Protein AF-A0A2G4SJ83-F1 (afdb_monomer)

Sequence (171 aa):
MHLVEKIIRERIQESIYWKEKCYGLTAATLMERAVEIEYIGGTFGNLQPTEFLCLLLKLLQLLPEREIIIEYIMQDDFKYLRALGAFYLRLTGKSVEIYKYLEPLLLDYRKLRVRGKDGYSITYMDVFIDDLLTKDRVCDIILPRIMARHILEQNDELEPRSSPLEEDLDD

Structure (mmCIF, N/CA/C/O backbone):
data_AF-A0A2G4SJ83-F1
#
_entry.id   AF-A0A2G4SJ83-F1
#
loop_
_atom_site.group_PDB
_atom_site.id
_atom_site.type_symbol
_atom_site.label_atom_id
_atom_site.label_alt_id
_atom_site.label_comp_id
_atom_site.label_asym_id
_atom_site.label_entity_id
_atom_site.label_seq_id
_atom_site.pdbx_PDB_ins_code
_atom_site.Cartn_x
_atom_site.Cartn_y
_atom_site.Cartn_z
_atom_site.occupancy
_atom_site.B_iso_or_equiv
_atom_site.auth_seq_id
_atom_site.auth_comp_id
_atom_site.auth_asym_id
_atom_site.auth_atom_id
_atom_site.pdbx_PDB_model_num
ATOM 1 N N . MET A 1 1 ? 12.286 9.423 7.921 1.00 58.81 1 MET A N 1
ATOM 2 C CA . MET A 1 1 ? 12.346 8.535 6.735 1.00 58.81 1 MET A CA 1
ATOM 3 C C . MET A 1 1 ? 12.902 7.145 7.105 1.00 58.81 1 MET A C 1
ATOM 5 O O . MET A 1 1 ? 13.808 6.638 6.455 1.00 58.81 1 MET A O 1
ATOM 9 N N . HIS A 1 2 ? 12.378 6.529 8.175 1.00 77.88 2 HIS A N 1
ATOM 10 C CA . HIS A 1 2 ? 12.882 5.256 8.730 1.00 77.88 2 HIS A CA 1
ATOM 11 C C . HIS A 1 2 ? 11.882 4.098 8.606 1.00 77.88 2 HIS A C 1
ATOM 13 O O . HIS A 1 2 ? 12.155 3.020 9.111 1.00 77.88 2 HIS A O 1
ATOM 19 N N . LEU A 1 3 ? 10.752 4.327 7.929 1.00 88.94 3 LEU A N 1
ATOM 20 C CA . LEU A 1 3 ? 9.675 3.344 7.771 1.00 88.94 3 LEU A CA 1
ATOM 21 C C . LEU A 1 3 ? 10.077 2.160 6.884 1.00 88.94 3 LEU A C 1
ATOM 23 O O . LEU A 1 3 ? 9.601 1.059 7.090 1.00 88.94 3 LEU A O 1
ATOM 27 N N . VAL A 1 4 ? 10.978 2.387 5.927 1.00 92.50 4 VAL A N 1
ATOM 28 C CA . VAL A 1 4 ? 11.555 1.339 5.074 1.00 92.50 4 VAL A CA 1
ATOM 29 C C . VAL A 1 4 ? 12.972 1.067 5.553 1.00 92.50 4 VAL A C 1
ATOM 31 O O . VAL A 1 4 ? 13.744 2.019 5.670 1.00 92.50 4 VAL A O 1
ATOM 34 N N . GLU A 1 5 ? 13.348 -0.181 5.814 1.00 93.44 5 GLU A N 1
ATOM 35 C CA . GLU A 1 5 ? 14.686 -0.553 6.281 1.00 93.44 5 GLU A CA 1
ATOM 36 C C . GLU A 1 5 ? 15.793 -0.073 5.326 1.00 93.44 5 GLU A C 1
ATOM 38 O O . GLU A 1 5 ? 15.627 -0.044 4.106 1.00 93.44 5 GLU A O 1
ATOM 43 N N . LYS A 1 6 ? 16.963 0.293 5.874 1.00 94.12 6 LYS A N 1
ATOM 44 C CA . LYS A 1 6 ? 18.070 0.894 5.103 1.00 94.12 6 LYS A CA 1
ATOM 45 C C . LYS A 1 6 ? 18.463 0.059 3.877 1.00 94.12 6 LYS A C 1
ATOM 47 O O . LYS A 1 6 ? 18.530 0.613 2.786 1.00 94.12 6 LYS A O 1
ATOM 52 N N . ILE A 1 7 ? 18.646 -1.249 4.059 1.00 94.31 7 ILE A N 1
ATOM 53 C CA . ILE A 1 7 ? 19.037 -2.179 2.988 1.00 94.31 7 ILE A CA 1
ATOM 54 C C . ILE A 1 7 ? 17.997 -2.178 1.860 1.00 94.31 7 ILE A C 1
ATOM 56 O O . ILE A 1 7 ? 18.352 -2.136 0.686 1.00 94.31 7 ILE A O 1
ATOM 60 N N . ILE A 1 8 ? 16.707 -2.175 2.205 1.00 94.88 8 ILE A N 1
ATOM 61 C CA . ILE A 1 8 ? 15.621 -2.150 1.222 1.00 94.88 8 ILE A CA 1
ATOM 62 C C . ILE A 1 8 ? 15.627 -0.820 0.459 1.00 94.88 8 ILE A C 1
ATOM 64 O O . ILE A 1 8 ? 15.526 -0.821 -0.765 1.00 94.88 8 ILE A O 1
ATOM 68 N N . ARG A 1 9 ? 15.810 0.316 1.147 1.00 95.44 9 ARG A N 1
ATOM 69 C CA . ARG A 1 9 ? 15.900 1.632 0.485 1.00 95.44 9 ARG A CA 1
ATOM 70 C C . ARG A 1 9 ? 17.056 1.705 -0.507 1.00 95.44 9 ARG A C 1
ATOM 72 O O . ARG A 1 9 ? 16.861 2.219 -1.603 1.00 95.44 9 ARG A O 1
ATOM 79 N N . GLU A 1 10 ? 18.225 1.191 -0.136 1.00 95.38 10 GLU A N 1
ATOM 80 C CA . GLU A 1 10 ? 19.400 1.147 -1.015 1.00 95.38 10 GLU A CA 1
ATOM 81 C C . GLU A 1 10 ? 19.108 0.300 -2.261 1.00 95.38 10 GLU A C 1
ATOM 83 O O . GLU A 1 10 ? 19.285 0.777 -3.380 1.00 95.38 10 GLU A O 1
ATOM 88 N N . ARG A 1 11 ? 18.523 -0.895 -2.091 1.00 96.44 11 ARG A N 1
ATOM 89 C CA . ARG A 1 11 ? 18.100 -1.746 -3.218 1.00 96.44 11 ARG A CA 1
ATOM 90 C C . ARG A 1 11 ? 17.070 -1.079 -4.127 1.00 96.44 11 ARG A C 1
ATOM 92 O O . ARG A 1 11 ? 17.176 -1.199 -5.346 1.00 96.44 11 ARG A O 1
ATOM 99 N N . ILE A 1 12 ? 16.101 -0.360 -3.558 1.00 96.50 12 ILE A N 1
ATOM 100 C CA . ILE A 1 12 ? 15.133 0.439 -4.323 1.00 96.50 12 ILE A CA 1
ATOM 101 C C . ILE A 1 12 ? 15.856 1.493 -5.151 1.00 96.50 12 ILE A C 1
ATOM 103 O O . ILE A 1 12 ? 15.689 1.513 -6.366 1.00 96.50 12 ILE A O 1
ATOM 107 N N . GLN A 1 13 ? 16.696 2.318 -4.531 1.00 94.62 13 GLN A N 1
ATOM 108 C CA . GLN A 1 13 ? 17.390 3.419 -5.204 1.00 94.62 13 GLN A CA 1
ATOM 109 C C . GLN A 1 13 ? 18.379 2.945 -6.283 1.00 94.62 13 GLN A C 1
ATOM 111 O O . GLN A 1 13 ? 18.608 3.641 -7.274 1.00 94.62 13 GLN A O 1
ATOM 116 N N . GLU A 1 14 ? 18.948 1.750 -6.121 1.00 95.44 14 GLU A N 1
ATOM 117 C CA . GLU A 1 14 ? 19.833 1.125 -7.104 1.00 95.44 14 GLU A CA 1
ATOM 118 C C . GLU A 1 14 ? 19.090 0.472 -8.277 1.00 95.44 14 GLU A C 1
ATOM 120 O O . GLU A 1 14 ? 19.700 0.282 -9.337 1.00 95.44 14 GLU A O 1
ATOM 125 N N . SER A 1 15 ? 17.803 0.148 -8.110 1.00 96.25 15 SER A N 1
ATOM 126 C CA . SER A 1 15 ? 17.007 -0.565 -9.111 1.00 96.25 15 SER A CA 1
ATOM 127 C C . SER A 1 15 ? 16.829 0.227 -10.411 1.00 96.25 15 SER A C 1
ATOM 129 O O . SER A 1 15 ? 16.793 1.460 -10.425 1.00 96.25 15 SER A O 1
ATOM 131 N N . 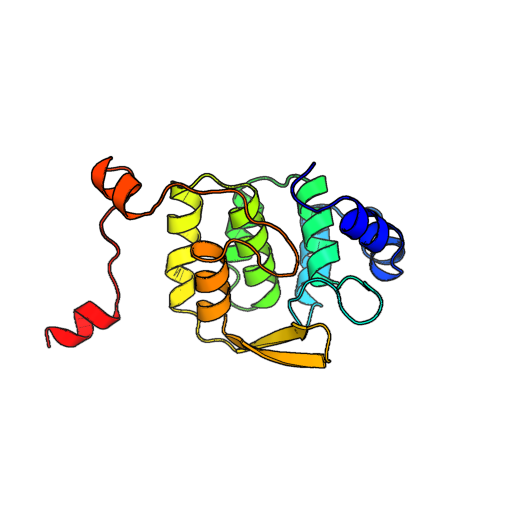ILE A 1 16 ? 16.685 -0.505 -11.520 1.00 95.25 16 ILE A N 1
ATOM 132 C CA . ILE A 1 16 ? 16.435 0.072 -12.849 1.00 95.25 16 ILE A CA 1
ATOM 133 C C . ILE A 1 16 ? 15.121 0.857 -12.839 1.00 95.25 16 ILE A C 1
ATOM 135 O O . ILE A 1 16 ? 15.101 2.020 -13.234 1.00 95.25 16 ILE A O 1
ATOM 139 N N . TYR A 1 17 ? 14.055 0.261 -12.292 1.00 95.62 17 TYR A N 1
ATOM 140 C CA . TYR A 1 17 ? 12.747 0.909 -12.204 1.00 95.62 17 TYR A CA 1
ATOM 141 C C . TYR A 1 17 ? 12.830 2.254 -11.475 1.00 95.62 17 TYR A C 1
ATOM 143 O O . TYR A 1 17 ? 12.307 3.252 -11.959 1.00 95.62 17 TYR A O 1
ATOM 151 N N . TRP A 1 18 ? 13.550 2.334 -10.352 1.00 95.81 18 TRP A N 1
ATOM 152 C CA . TRP A 1 18 ? 13.705 3.603 -9.644 1.00 95.81 18 TRP A CA 1
ATOM 153 C C . TRP A 1 18 ? 14.408 4.671 -10.487 1.00 95.81 18 TRP A C 1
ATOM 155 O O . TRP A 1 18 ? 13.949 5.812 -10.556 1.00 95.81 18 TRP A O 1
ATOM 165 N N . LYS A 1 19 ? 15.515 4.302 -11.134 1.00 94.38 19 LYS A N 1
ATOM 166 C CA . LYS A 1 19 ? 16.328 5.230 -11.930 1.00 94.38 19 LYS A CA 1
ATOM 167 C C . LYS A 1 19 ? 15.596 5.725 -13.176 1.00 94.38 19 LYS A C 1
ATOM 169 O O . LYS A 1 19 ? 15.744 6.890 -13.525 1.00 94.38 19 LYS A O 1
ATOM 174 N N . GLU A 1 20 ? 14.803 4.871 -13.815 1.00 93.81 20 GLU A N 1
ATOM 175 C CA . GLU A 1 20 ? 14.117 5.200 -15.068 1.00 93.81 20 GLU A CA 1
ATOM 176 C C . GLU A 1 20 ? 12.707 5.762 -14.866 1.00 93.81 20 GLU A C 1
ATOM 178 O O . GLU A 1 20 ? 12.277 6.629 -15.625 1.00 93.81 20 GLU A O 1
ATOM 183 N N . LYS A 1 21 ? 11.970 5.264 -13.867 1.00 93.00 21 LYS A N 1
ATOM 184 C CA . LYS A 1 21 ? 10.536 5.540 -13.691 1.00 93.00 21 LYS A CA 1
ATOM 185 C C . LYS A 1 21 ? 10.216 6.375 -12.457 1.00 93.00 21 LYS A C 1
ATOM 187 O O . LYS A 1 21 ? 9.204 7.063 -12.473 1.00 93.00 2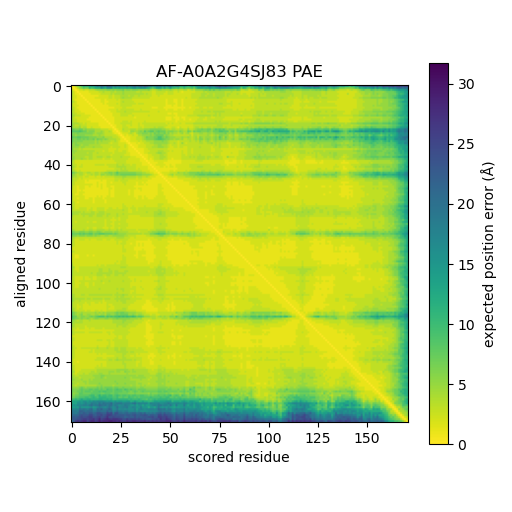1 LYS A O 1
ATOM 192 N N . CYS A 1 22 ? 11.063 6.374 -11.421 1.00 91.19 22 CYS A N 1
ATOM 193 C CA . CYS A 1 22 ? 10.842 7.172 -10.203 1.00 91.19 22 CYS A CA 1
ATOM 194 C C . CYS A 1 22 ? 11.607 8.508 -10.175 1.00 91.19 22 CYS A C 1
ATOM 196 O O . CYS A 1 22 ? 11.466 9.290 -9.221 1.00 91.19 22 CYS A O 1
ATOM 198 N N . TYR A 1 23 ? 12.421 8.790 -11.194 1.00 88.00 23 TYR A N 1
ATOM 199 C CA . TYR A 1 23 ? 13.125 10.062 -11.315 1.00 88.00 23 TYR A CA 1
ATOM 200 C C . TYR A 1 23 ? 12.144 11.194 -11.648 1.00 88.00 23 TYR A C 1
ATOM 202 O O . TYR A 1 23 ? 11.316 11.065 -12.542 1.00 88.00 23 TYR A O 1
ATOM 210 N N . GLY A 1 24 ? 12.206 12.299 -10.900 1.00 85.38 24 GLY A N 1
ATOM 211 C CA . GLY A 1 24 ? 11.371 13.481 -11.152 1.00 85.38 24 GLY A CA 1
ATOM 212 C C . GLY A 1 24 ? 9.856 13.322 -10.934 1.00 85.38 24 GLY A C 1
ATOM 213 O O . GLY A 1 24 ? 9.133 14.275 -11.207 1.00 85.38 24 GLY A O 1
ATOM 214 N N . LEU A 1 25 ? 9.359 12.176 -10.439 1.00 89.50 25 LEU A N 1
ATOM 215 C CA . LEU A 1 25 ? 7.919 12.019 -10.183 1.00 89.50 25 LEU A CA 1
ATOM 216 C C . LEU A 1 25 ? 7.414 13.019 -9.140 1.00 89.50 25 LEU A C 1
ATOM 218 O O . LEU A 1 25 ? 8.065 13.230 -8.113 1.00 89.50 25 LEU A O 1
ATOM 222 N N . THR A 1 26 ? 6.220 13.547 -9.393 1.00 86.38 26 THR A N 1
ATOM 223 C CA . THR A 1 26 ? 5.372 14.271 -8.443 1.00 86.38 26 THR A CA 1
ATOM 224 C C . THR A 1 26 ? 4.253 13.343 -7.971 1.00 86.38 26 THR A C 1
ATOM 226 O O . THR A 1 26 ? 4.138 12.216 -8.451 1.00 86.38 26 THR A O 1
ATOM 229 N N . ALA A 1 27 ? 3.415 13.793 -7.034 1.00 75.69 27 ALA A N 1
ATOM 230 C CA . ALA A 1 27 ? 2.253 13.012 -6.615 1.00 75.69 27 ALA A CA 1
ATOM 231 C C . ALA A 1 27 ? 1.342 12.686 -7.814 1.00 75.69 27 ALA A C 1
ATOM 233 O O . ALA A 1 27 ? 1.073 11.519 -8.066 1.00 75.69 27 ALA A O 1
ATOM 234 N N . ALA A 1 28 ? 0.989 13.690 -8.624 1.00 76.75 28 ALA A N 1
ATOM 235 C CA . ALA A 1 28 ? 0.129 13.515 -9.794 1.00 76.75 28 ALA A CA 1
ATOM 236 C C . ALA A 1 28 ? 0.706 12.529 -10.827 1.00 76.75 28 ALA A C 1
ATOM 238 O O . ALA A 1 28 ? 0.014 11.612 -11.260 1.00 76.75 28 ALA A O 1
ATOM 239 N N . THR A 1 29 ? 1.990 12.654 -11.182 1.00 86.69 29 THR A N 1
ATOM 240 C CA . THR A 1 29 ? 2.604 11.768 -12.191 1.00 86.69 29 THR A CA 1
ATOM 241 C C . THR A 1 29 ? 2.932 10.377 -11.651 1.00 86.69 29 THR A C 1
ATOM 243 O O . THR A 1 29 ? 3.132 9.440 -12.423 1.00 86.69 29 THR A O 1
ATOM 246 N N . LEU A 1 30 ? 2.960 10.198 -10.326 1.00 91.19 30 LEU A N 1
ATOM 247 C CA . LEU A 1 30 ? 3.085 8.876 -9.719 1.00 91.19 30 LEU A CA 1
ATOM 248 C C . LEU A 1 30 ? 1.843 8.022 -9.973 1.00 91.19 30 LEU A C 1
ATOM 250 O O . LEU A 1 30 ? 1.990 6.817 -10.173 1.00 91.19 30 LEU A O 1
ATOM 254 N N . MET A 1 31 ? 0.650 8.625 -10.009 1.00 88.38 31 MET A N 1
ATOM 255 C CA . MET A 1 31 ? -0.591 7.909 -10.321 1.00 88.38 31 MET A CA 1
ATOM 256 C C . MET A 1 31 ? -0.483 7.179 -11.666 1.00 88.38 31 MET A C 1
ATOM 258 O O . MET A 1 31 ? -0.777 5.988 -11.735 1.00 88.38 31 MET A O 1
ATOM 262 N N . GLU A 1 32 ? 0.038 7.850 -12.699 1.00 89.38 32 GLU A N 1
ATOM 263 C CA . GLU A 1 32 ? 0.251 7.270 -14.035 1.00 89.38 32 GLU A CA 1
ATOM 264 C C . GLU A 1 32 ? 1.157 6.031 -14.004 1.00 89.38 32 GLU A C 1
ATOM 266 O O . GLU A 1 32 ? 0.978 5.106 -14.786 1.00 89.38 32 GLU A O 1
ATOM 271 N N . ARG A 1 33 ? 2.121 5.980 -13.078 1.00 92.62 33 ARG A N 1
ATOM 272 C CA . ARG A 1 33 ? 2.989 4.808 -12.890 1.00 92.62 33 ARG A CA 1
ATOM 273 C C . ARG A 1 33 ? 2.321 3.723 -12.062 1.00 92.62 33 ARG A C 1
ATOM 275 O O . ARG A 1 33 ? 2.531 2.543 -12.312 1.00 92.62 33 ARG A O 1
ATOM 282 N N . ALA A 1 34 ? 1.520 4.109 -11.078 1.00 91.44 34 ALA A N 1
ATOM 283 C CA . ALA A 1 34 ? 0.836 3.175 -10.197 1.00 91.44 34 ALA A CA 1
ATOM 284 C C . ALA A 1 34 ? -0.260 2.378 -10.917 1.00 91.44 34 ALA A C 1
ATOM 286 O O . ALA A 1 34 ? -0.479 1.218 -10.573 1.00 91.44 34 ALA A O 1
ATOM 287 N N . VAL A 1 35 ? -0.906 2.956 -11.935 1.00 92.75 35 VAL A N 1
ATOM 288 C CA . VAL A 1 35 ? -1.893 2.235 -12.760 1.00 92.75 35 VAL A CA 1
ATOM 289 C C . VAL A 1 35 ? -1.264 1.188 -13.686 1.00 92.75 35 VAL A C 1
ATOM 291 O O . VAL A 1 35 ? -1.949 0.249 -14.079 1.00 92.75 35 VAL A O 1
ATOM 294 N N . GLU A 1 36 ? 0.031 1.309 -14.002 1.00 93.56 36 GLU A N 1
ATOM 295 C CA . GLU A 1 36 ? 0.779 0.339 -14.822 1.00 93.56 36 GLU A CA 1
ATOM 296 C C . GLU A 1 36 ? 1.194 -0.916 -14.024 1.00 93.56 36 GLU A C 1
ATOM 298 O O . GLU A 1 36 ? 1.592 -1.919 -14.612 1.00 93.56 36 GLU A O 1
ATOM 303 N N . ILE A 1 37 ? 1.110 -0.889 -12.688 1.00 94.81 37 ILE A N 1
ATOM 304 C CA . ILE A 1 37 ? 1.542 -2.004 -11.838 1.00 94.81 37 ILE A CA 1
ATOM 305 C C . ILE A 1 37 ? 0.577 -3.187 -11.954 1.00 94.81 37 ILE A C 1
ATOM 307 O O . ILE A 1 37 ? -0.637 -3.038 -11.853 1.00 94.81 37 ILE A O 1
ATOM 311 N N . GLU A 1 38 ? 1.131 -4.400 -12.039 1.00 95.69 38 GLU A N 1
ATOM 312 C CA . GLU A 1 38 ? 0.348 -5.637 -12.141 1.00 95.69 38 GLU A CA 1
ATOM 313 C C . GLU A 1 38 ? 0.383 -6.536 -10.897 1.00 95.69 38 GLU A C 1
ATOM 315 O O . GLU A 1 38 ? -0.242 -7.604 -10.894 1.00 95.69 38 GLU A O 1
ATOM 320 N N . TYR A 1 39 ? 1.145 -6.172 -9.865 1.00 97.75 39 TYR A N 1
ATOM 321 C CA . TYR A 1 39 ? 1.299 -6.966 -8.646 1.00 97.75 39 TYR A CA 1
ATOM 322 C C . TYR A 1 39 ? 1.733 -6.127 -7.442 1.00 97.75 39 TYR A C 1
ATOM 324 O O . TYR A 1 39 ? 2.463 -5.149 -7.571 1.00 97.75 39 TYR A O 1
ATOM 332 N N . ILE A 1 40 ? 1.349 -6.576 -6.249 1.00 98.44 40 ILE A N 1
ATOM 333 C CA . ILE A 1 40 ? 1.894 -6.092 -4.976 1.00 98.44 40 ILE A CA 1
ATOM 334 C C . ILE A 1 40 ? 3.079 -6.960 -4.540 1.00 98.44 40 ILE A C 1
ATOM 336 O O . ILE A 1 40 ? 3.242 -8.088 -5.008 1.00 98.44 40 ILE A O 1
ATOM 340 N N . GLY A 1 41 ? 3.907 -6.471 -3.623 1.00 97.25 41 GLY A N 1
ATOM 341 C CA . GLY A 1 41 ? 4.965 -7.274 -3.014 1.00 97.25 41 GLY A CA 1
ATOM 342 C C . GLY A 1 41 ? 6.073 -6.434 -2.396 1.00 97.25 41 GLY A C 1
ATOM 343 O O . GLY A 1 41 ? 6.098 -5.213 -2.531 1.00 97.25 41 GLY A O 1
ATOM 344 N N . GLY A 1 42 ? 6.993 -7.106 -1.710 1.00 96.94 42 GLY A N 1
ATOM 345 C CA . GLY A 1 42 ? 8.185 -6.489 -1.139 1.00 96.94 42 GLY A CA 1
ATOM 346 C C . GLY A 1 42 ? 9.373 -6.613 -2.082 1.00 96.94 42 GLY A C 1
ATOM 347 O O . GLY A 1 42 ? 9.454 -5.944 -3.115 1.00 96.94 42 GLY A O 1
ATOM 348 N N . THR A 1 43 ? 10.280 -7.510 -1.722 1.00 96.06 43 THR A N 1
ATOM 349 C CA . THR A 1 43 ? 11.458 -7.905 -2.487 1.00 96.06 43 THR A CA 1
ATOM 350 C C . THR A 1 43 ? 11.350 -9.359 -2.953 1.00 96.06 43 THR A C 1
ATOM 352 O O . THR A 1 43 ? 10.657 -10.180 -2.353 1.00 96.06 43 THR A O 1
ATOM 355 N N . PHE A 1 44 ? 12.041 -9.700 -4.038 1.00 95.31 44 PHE A N 1
ATOM 356 C CA . PHE A 1 44 ? 12.082 -11.056 -4.586 1.00 95.31 44 PHE A CA 1
ATOM 357 C C . PHE A 1 44 ? 13.483 -11.418 -5.090 1.00 95.31 44 PHE A C 1
ATOM 359 O O . PHE A 1 44 ? 14.328 -10.544 -5.298 1.00 95.31 44 PHE A O 1
ATOM 366 N N . GLY A 1 45 ? 13.742 -12.716 -5.286 1.00 91.00 45 GLY A N 1
ATOM 367 C CA . GLY A 1 45 ? 15.056 -13.203 -5.714 1.00 91.00 45 GLY A CA 1
ATOM 368 C C . GLY A 1 45 ? 16.183 -12.690 -4.807 1.00 91.00 45 GLY A C 1
ATOM 369 O O . GLY A 1 45 ? 16.104 -12.788 -3.584 1.00 91.00 45 GLY A O 1
ATOM 370 N N . ASN A 1 46 ? 17.219 -12.091 -5.400 1.00 89.69 46 ASN A N 1
ATOM 371 C CA . ASN A 1 46 ? 18.356 -11.519 -4.672 1.00 89.69 46 ASN A CA 1
ATOM 372 C C . ASN A 1 46 ? 18.072 -10.089 -4.157 1.00 89.69 46 ASN A C 1
ATOM 374 O O . ASN A 1 46 ? 18.766 -9.140 -4.522 1.00 89.69 46 ASN A O 1
ATOM 378 N N . LEU A 1 47 ? 17.027 -9.937 -3.331 1.00 91.44 47 LEU A N 1
ATOM 379 C CA . LEU A 1 47 ? 16.559 -8.654 -2.774 1.00 91.44 47 LEU A CA 1
ATOM 380 C C . LEU A 1 47 ? 16.209 -7.598 -3.839 1.00 91.44 47 LEU A C 1
ATOM 382 O O . LEU A 1 47 ? 16.367 -6.396 -3.611 1.00 91.44 47 LEU A O 1
ATOM 386 N N . GLN A 1 48 ? 15.729 -8.031 -5.004 1.00 95.38 48 GLN A N 1
ATOM 387 C CA . GLN A 1 48 ? 15.243 -7.114 -6.025 1.00 95.38 48 GLN A CA 1
ATOM 388 C C . GLN A 1 48 ? 13.894 -6.534 -5.570 1.00 95.38 48 GLN A C 1
ATOM 390 O O . GLN A 1 48 ? 12.987 -7.305 -5.250 1.00 95.38 48 GLN A O 1
ATOM 395 N N . PRO A 1 49 ? 13.734 -5.204 -5.509 1.00 97.25 49 PRO A N 1
ATOM 396 C CA . PRO A 1 49 ? 12.485 -4.582 -5.088 1.00 97.25 49 PRO A CA 1
ATOM 397 C C . PRO A 1 49 ? 11.423 -4.707 -6.180 1.00 97.25 49 PRO A C 1
ATOM 399 O O . PRO A 1 49 ? 11.725 -4.648 -7.374 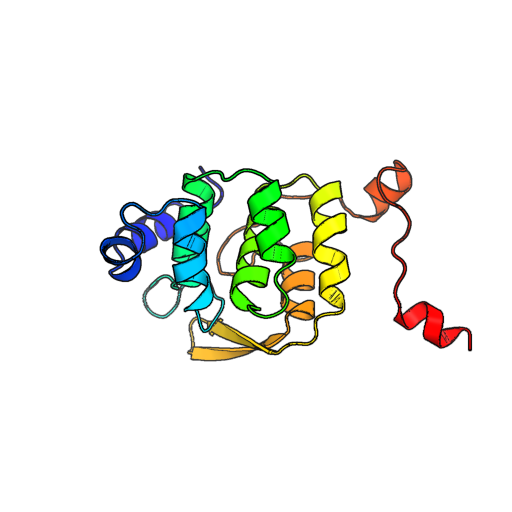1.00 97.25 49 PRO A O 1
ATOM 402 N N . THR A 1 50 ? 10.165 -4.854 -5.775 1.00 97.75 50 THR A N 1
ATOM 403 C CA . THR A 1 50 ? 9.034 -4.705 -6.695 1.00 97.75 50 THR A CA 1
ATOM 404 C C . THR A 1 50 ? 8.814 -3.238 -7.067 1.00 97.75 50 THR A C 1
ATOM 406 O O . THR A 1 50 ? 9.179 -2.321 -6.330 1.00 97.75 50 THR A O 1
ATOM 409 N N . GLU A 1 51 ? 8.167 -3.013 -8.206 1.00 97.38 51 GLU A N 1
ATOM 410 C CA . GLU A 1 51 ? 7.757 -1.683 -8.674 1.00 97.38 51 GLU A CA 1
ATOM 411 C C . GLU A 1 51 ? 6.778 -1.032 -7.689 1.00 97.38 51 GLU A C 1
ATOM 413 O O . GLU A 1 51 ? 6.923 0.139 -7.347 1.00 97.38 51 GLU A O 1
ATOM 418 N N . PHE A 1 52 ? 5.864 -1.834 -7.134 1.00 98.00 52 PHE A N 1
ATOM 419 C CA . PHE A 1 52 ? 4.967 -1.447 -6.047 1.00 98.00 52 PHE A CA 1
ATOM 420 C C . PHE A 1 52 ? 5.722 -0.880 -4.843 1.00 98.00 52 PHE A C 1
ATOM 422 O O . PHE A 1 52 ? 5.423 0.222 -4.380 1.00 98.00 52 PHE A O 1
ATOM 429 N N . LEU A 1 53 ? 6.758 -1.582 -4.379 1.00 97.44 53 LEU A N 1
ATOM 430 C CA . LEU A 1 53 ? 7.578 -1.109 -3.272 1.00 97.44 53 LEU A CA 1
ATOM 431 C C . LEU A 1 53 ? 8.402 0.141 -3.642 1.00 97.44 53 LEU A C 1
ATOM 433 O O . LEU A 1 53 ? 8.600 1.026 -2.806 1.00 97.44 53 LEU A O 1
ATOM 437 N N . CYS A 1 54 ? 8.849 0.252 -4.897 1.00 97.31 54 CYS A N 1
ATOM 438 C CA . CYS A 1 54 ? 9.528 1.449 -5.393 1.00 97.31 54 CYS A CA 1
ATOM 439 C C . CYS A 1 54 ? 8.608 2.677 -5.354 1.00 97.31 54 CYS A C 1
ATOM 441 O O . CYS A 1 54 ? 9.016 3.728 -4.854 1.00 97.31 54 CYS A O 1
ATOM 443 N N . LEU A 1 55 ? 7.367 2.557 -5.837 1.00 97.19 55 LEU A N 1
ATOM 444 C CA . LEU A 1 55 ? 6.400 3.655 -5.795 1.00 97.19 55 LEU A CA 1
ATOM 445 C C . LEU A 1 55 ? 5.985 4.002 -4.365 1.00 97.19 55 LEU A C 1
ATOM 447 O O . LEU A 1 55 ? 5.851 5.183 -4.053 1.00 97.19 55 LEU A O 1
ATOM 451 N N . LEU A 1 56 ? 5.873 3.016 -3.469 1.00 97.31 56 LEU A N 1
ATOM 452 C CA . LEU A 1 56 ? 5.618 3.269 -2.050 1.00 97.31 56 LEU A CA 1
ATOM 453 C C . LEU A 1 56 ? 6.726 4.127 -1.429 1.00 97.31 56 LEU A C 1
ATOM 455 O O . LEU A 1 56 ? 6.439 5.137 -0.786 1.00 97.31 56 LEU A O 1
ATOM 459 N N . LEU A 1 57 ? 8.001 3.777 -1.654 1.00 96.44 57 LEU A N 1
ATOM 460 C CA . LEU A 1 57 ? 9.115 4.595 -1.164 1.00 96.44 57 LEU A CA 1
ATOM 461 C C . LEU A 1 57 ? 9.081 6.003 -1.768 1.00 96.44 57 LEU A C 1
ATOM 463 O O . LEU A 1 57 ? 9.404 6.971 -1.078 1.00 96.44 57 LEU A O 1
ATOM 467 N N . LYS A 1 58 ? 8.693 6.131 -3.040 1.00 95.69 58 LYS A N 1
ATOM 468 C CA . LYS A 1 58 ? 8.579 7.434 -3.691 1.00 95.69 58 LYS A CA 1
ATOM 469 C C . LYS A 1 58 ? 7.463 8.278 -3.075 1.00 95.69 58 LYS A C 1
ATOM 471 O O . LYS A 1 58 ? 7.712 9.439 -2.772 1.00 95.69 58 LYS A O 1
ATOM 476 N N . LEU A 1 59 ? 6.291 7.705 -2.801 1.00 94.81 59 LEU A N 1
ATOM 477 C CA . LEU A 1 59 ? 5.218 8.385 -2.066 1.00 94.81 59 LEU A CA 1
ATOM 478 C C . LEU A 1 59 ? 5.691 8.858 -0.686 1.00 94.81 59 LEU A C 1
ATOM 480 O O . LEU A 1 59 ? 5.493 10.017 -0.337 1.00 94.81 59 LEU A O 1
ATOM 484 N N . LEU A 1 60 ? 6.404 8.005 0.058 1.00 95.19 60 LEU A N 1
ATOM 485 C CA . LEU A 1 60 ? 6.989 8.357 1.360 1.00 95.19 60 LEU A CA 1
ATOM 486 C C . LEU A 1 60 ? 8.017 9.498 1.283 1.00 95.19 60 LEU A C 1
ATOM 488 O O . LEU A 1 60 ? 8.223 10.192 2.275 1.00 95.19 60 LEU A O 1
ATOM 492 N N . GLN A 1 61 ? 8.680 9.687 0.139 1.00 93.44 61 GLN A N 1
ATOM 493 C CA . GLN A 1 61 ? 9.571 10.829 -0.096 1.00 93.44 61 GLN A CA 1
ATOM 494 C C . GLN A 1 61 ? 8.815 12.099 -0.471 1.00 93.44 61 GLN A C 1
ATOM 496 O O . GLN A 1 61 ? 9.240 13.185 -0.090 1.00 93.44 61 GLN A O 1
ATOM 501 N N . LEU A 1 62 ? 7.745 11.960 -1.252 1.00 93.31 62 LEU A N 1
ATOM 502 C CA . LEU A 1 62 ? 6.968 13.086 -1.755 1.00 93.31 62 LEU A CA 1
ATOM 503 C C . LEU A 1 62 ? 6.061 13.691 -0.687 1.00 93.31 62 LEU A C 1
ATOM 505 O O . LEU A 1 62 ? 5.782 14.880 -0.777 1.00 93.31 62 LEU A O 1
ATOM 509 N N . LEU A 1 63 ? 5.635 12.890 0.298 1.00 94.00 63 LEU A N 1
ATOM 510 C CA . LEU A 1 63 ? 4.707 13.298 1.356 1.00 94.00 63 LEU A CA 1
ATOM 511 C C . LEU A 1 63 ? 3.504 14.062 0.777 1.00 94.00 63 LEU A C 1
ATOM 513 O O . LEU A 1 63 ? 3.306 15.231 1.113 1.00 94.00 63 LEU A O 1
ATOM 517 N N . PRO A 1 64 ? 2.740 13.441 -0.144 1.00 94.12 64 PRO A N 1
ATOM 518 C CA . PRO A 1 64 ? 1.603 14.104 -0.764 1.00 94.12 64 PRO A CA 1
ATOM 519 C C . PRO A 1 64 ? 0.565 14.527 0.275 1.00 94.12 64 PRO A C 1
ATOM 521 O O . PRO A 1 64 ? 0.490 13.976 1.379 1.00 94.12 64 PRO A O 1
ATOM 524 N N . GLU A 1 65 ? -0.270 15.478 -0.129 1.00 93.50 65 GLU A N 1
ATOM 525 C CA . GLU A 1 65 ? -1.441 15.880 0.638 1.00 93.50 65 GLU A CA 1
ATOM 526 C C . GLU A 1 65 ? -2.368 14.685 0.880 1.00 93.50 65 GLU A C 1
ATOM 528 O O . GLU A 1 65 ? -2.457 13.747 0.080 1.00 93.50 65 GLU A O 1
ATOM 533 N N . ARG A 1 66 ? -3.053 14.713 2.021 1.00 92.06 66 ARG A N 1
ATOM 534 C CA . ARG A 1 66 ? -3.885 13.601 2.486 1.00 92.06 66 ARG A CA 1
ATOM 535 C C . ARG A 1 66 ? -5.017 13.308 1.504 1.00 92.06 66 ARG A C 1
ATOM 537 O O . ARG A 1 66 ? -5.356 12.149 1.288 1.00 92.06 66 ARG A O 1
ATOM 544 N N . GLU A 1 67 ? -5.567 14.349 0.898 1.00 93.81 67 GLU A N 1
ATOM 545 C CA . GLU A 1 67 ? -6.660 14.301 -0.066 1.00 93.81 67 GLU A CA 1
ATOM 546 C C . GLU A 1 67 ? -6.278 13.453 -1.290 1.00 93.81 67 GLU A C 1
ATOM 548 O O . GLU A 1 67 ? -7.062 12.606 -1.705 1.00 93.81 67 GLU A O 1
ATOM 553 N N . ILE A 1 68 ? -5.030 13.549 -1.764 1.00 93.31 68 ILE A N 1
ATOM 554 C CA . ILE A 1 68 ? -4.512 12.733 -2.877 1.00 93.31 68 ILE A CA 1
ATOM 555 C C . ILE A 1 68 ? -4.488 11.244 -2.502 1.00 93.31 68 ILE A C 1
ATOM 557 O O . ILE A 1 68 ? -4.836 10.376 -3.298 1.00 93.31 68 ILE A O 1
ATOM 561 N N . ILE A 1 69 ? -4.084 10.921 -1.272 1.00 95.38 69 ILE A N 1
ATOM 562 C CA . ILE A 1 69 ? -4.044 9.530 -0.799 1.00 95.38 69 ILE A CA 1
ATOM 563 C C . ILE A 1 69 ? -5.453 8.955 -0.670 1.00 95.38 69 ILE A C 1
ATOM 565 O O . ILE A 1 69 ? -5.677 7.801 -1.031 1.00 95.38 69 ILE A O 1
ATOM 569 N N . ILE A 1 70 ? -6.403 9.756 -0.187 1.00 95.31 70 ILE A N 1
ATOM 570 C CA . ILE A 1 70 ? -7.809 9.356 -0.125 1.00 95.31 70 ILE A CA 1
ATOM 571 C C . ILE A 1 70 ? -8.337 9.124 -1.542 1.00 95.31 70 ILE A C 1
ATOM 573 O O . ILE A 1 70 ? -8.957 8.093 -1.784 1.00 95.31 70 ILE A O 1
ATOM 577 N N . GLU A 1 71 ? -8.029 10.001 -2.499 1.00 94.44 71 GLU A N 1
ATOM 578 C CA . GLU A 1 71 ? -8.392 9.793 -3.904 1.00 94.44 71 GLU A CA 1
ATOM 579 C C . GLU A 1 71 ? -7.849 8.467 -4.441 1.00 94.44 71 GLU A C 1
ATOM 581 O O . GLU A 1 71 ? -8.593 7.747 -5.102 1.00 94.44 71 GLU A O 1
ATOM 586 N N . TYR A 1 72 ? -6.606 8.091 -4.112 1.00 94.31 72 TYR A N 1
ATOM 587 C CA . TYR A 1 72 ? -6.022 6.809 -4.531 1.00 94.31 72 TYR A CA 1
ATOM 588 C C . TYR A 1 72 ? -6.790 5.620 -3.954 1.00 94.31 72 TYR A C 1
ATOM 590 O O . TYR A 1 72 ? -7.076 4.663 -4.671 1.00 94.31 72 TYR A O 1
ATOM 598 N N . ILE A 1 73 ? -7.132 5.680 -2.665 1.00 96.56 73 ILE A N 1
ATOM 599 C CA . ILE A 1 73 ? -7.908 4.648 -1.965 1.00 96.56 73 ILE A CA 1
ATOM 600 C C . ILE A 1 73 ? -9.300 4.515 -2.593 1.00 96.56 73 ILE A C 1
ATOM 602 O O . ILE A 1 73 ? -9.770 3.403 -2.826 1.00 96.56 73 ILE A O 1
ATOM 606 N N . MET A 1 74 ? -9.932 5.636 -2.937 1.00 94.81 74 MET A N 1
ATOM 607 C CA . MET A 1 74 ? -11.274 5.667 -3.514 1.00 94.81 74 MET A CA 1
ATOM 608 C C . MET A 1 74 ? -11.324 5.250 -4.993 1.00 94.81 74 MET A C 1
ATOM 610 O O . MET A 1 74 ? -12.414 5.036 -5.506 1.00 94.81 74 MET A O 1
ATOM 614 N N . GLN A 1 75 ? -10.191 5.049 -5.682 1.00 91.50 75 GLN A N 1
ATOM 615 C CA . GLN A 1 75 ? -10.199 4.583 -7.076 1.00 91.50 75 GLN A CA 1
ATOM 616 C C . GLN A 1 75 ? -10.745 3.154 -7.215 1.00 91.50 75 GLN A C 1
ATOM 618 O O . GLN A 1 75 ? -10.109 2.180 -6.801 1.00 91.50 75 GLN A O 1
ATOM 623 N N . ASP A 1 76 ? -11.905 3.028 -7.859 1.00 90.56 76 ASP A N 1
ATOM 624 C CA . ASP A 1 76 ? -12.578 1.747 -8.084 1.00 90.56 76 ASP A CA 1
ATOM 625 C C . ASP A 1 76 ? -12.033 0.972 -9.284 1.00 90.56 76 ASP A C 1
ATOM 627 O O . ASP A 1 76 ? -12.084 -0.252 -9.272 1.00 90.56 76 ASP A O 1
ATOM 631 N N . ASP A 1 77 ? -11.429 1.617 -10.279 1.00 92.69 77 ASP A N 1
ATOM 632 C CA . ASP A 1 77 ? -10.945 0.912 -11.476 1.00 92.69 77 ASP A CA 1
ATOM 633 C C . ASP A 1 77 ? -9.537 0.324 -11.286 1.00 92.69 77 ASP A C 1
ATOM 635 O O . ASP A 1 77 ? -9.206 -0.759 -11.781 1.00 92.69 77 ASP A O 1
ATOM 639 N N . PHE A 1 78 ? -8.701 0.999 -10.495 1.00 95.69 78 PHE A N 1
ATOM 640 C CA . PHE A 1 78 ? -7.275 0.700 -10.377 1.00 95.69 78 PHE A CA 1
ATOM 641 C C . PHE A 1 78 ? -6.932 0.063 -9.028 1.00 95.69 78 PHE A C 1
ATOM 643 O O . PHE A 1 78 ? -6.384 0.695 -8.125 1.00 95.69 78 PHE A O 1
ATOM 650 N N . LYS A 1 79 ? -7.199 -1.240 -8.894 1.00 96.94 79 LYS A N 1
ATOM 651 C CA . LYS A 1 79 ? -6.976 -1.994 -7.643 1.00 96.94 79 LYS A CA 1
ATOM 652 C C . LYS A 1 79 ? -5.551 -1.903 -7.071 1.00 96.94 79 LYS A C 1
ATOM 654 O O . LYS A 1 79 ? -5.389 -1.909 -5.857 1.00 96.94 79 LYS A O 1
ATOM 659 N N . TYR A 1 80 ? -4.512 -1.792 -7.902 1.00 97.75 80 TYR A N 1
ATOM 660 C CA . TYR A 1 80 ? -3.131 -1.666 -7.409 1.00 97.75 80 TYR A CA 1
ATOM 661 C C . TYR A 1 80 ? -2.795 -0.252 -6.924 1.00 97.75 80 TYR A C 1
ATOM 663 O O . TYR A 1 80 ? -2.044 -0.109 -5.961 1.00 97.75 80 TYR A O 1
ATOM 671 N N . LEU A 1 81 ? -3.407 0.777 -7.518 1.00 96.62 81 LEU A N 1
ATOM 672 C CA . LEU A 1 81 ? -3.345 2.153 -7.020 1.00 96.62 81 LEU A CA 1
ATOM 673 C C . LEU A 1 81 ? -4.058 2.271 -5.666 1.00 96.62 81 LEU A C 1
ATOM 675 O O . LEU A 1 81 ? -3.486 2.822 -4.726 1.00 96.62 81 LEU A O 1
ATOM 679 N N . ARG A 1 82 ? -5.243 1.659 -5.533 1.00 97.56 82 ARG A N 1
ATOM 680 C CA . ARG A 1 82 ? -5.957 1.533 -4.253 1.00 97.56 82 ARG A CA 1
ATOM 681 C C . ARG A 1 82 ? -5.103 0.848 -3.189 1.00 97.56 82 ARG A C 1
ATOM 683 O O . ARG A 1 82 ? -4.936 1.393 -2.101 1.00 97.56 82 ARG A O 1
ATOM 690 N N . ALA A 1 83 ? -4.512 -0.306 -3.509 1.00 98.25 83 ALA A N 1
ATOM 691 C CA . ALA A 1 83 ? -3.630 -1.027 -2.589 1.00 98.25 83 ALA A CA 1
ATOM 692 C C . ALA A 1 83 ? -2.410 -0.183 -2.176 1.00 98.25 83 ALA A C 1
ATOM 694 O O . ALA A 1 83 ? -2.002 -0.203 -1.015 1.00 98.25 83 ALA A O 1
ATOM 695 N N . LEU A 1 84 ? -1.840 0.589 -3.107 1.00 98.00 84 LEU A N 1
ATOM 696 C CA . LEU A 1 84 ? -0.715 1.481 -2.835 1.00 98.00 84 LEU A CA 1
ATOM 697 C C . LEU A 1 84 ? -1.113 2.624 -1.889 1.00 98.00 84 LEU A C 1
ATOM 699 O O . LEU A 1 84 ? -0.388 2.902 -0.934 1.00 98.00 84 LEU A O 1
ATOM 703 N N . GLY A 1 85 ? -2.270 3.251 -2.126 1.00 97.31 85 GLY A N 1
ATOM 704 C CA . GLY A 1 85 ? -2.829 4.292 -1.262 1.00 97.31 85 GLY A CA 1
ATOM 705 C C . GLY A 1 85 ? -3.130 3.776 0.146 1.00 97.31 85 GLY A C 1
ATOM 706 O O . GLY A 1 85 ? -2.706 4.389 1.126 1.00 97.31 85 GLY A O 1
ATOM 707 N N . ALA A 1 86 ? -3.769 2.607 0.252 1.00 98.44 86 ALA A N 1
ATOM 708 C CA . ALA A 1 86 ? -4.060 1.961 1.530 1.00 98.44 86 ALA A CA 1
ATOM 709 C C . ALA A 1 86 ? -2.777 1.639 2.310 1.00 98.44 86 ALA A C 1
ATOM 711 O O . ALA A 1 86 ? -2.684 1.912 3.508 1.00 98.44 86 ALA A O 1
ATOM 712 N N . PHE A 1 87 ? -1.750 1.123 1.628 1.00 98.50 87 PHE A N 1
ATOM 713 C CA . PHE A 1 87 ? -0.476 0.811 2.266 1.00 98.50 87 PHE A CA 1
ATOM 714 C C . PHE A 1 87 ? 0.271 2.073 2.714 1.00 98.50 87 PHE A C 1
ATOM 716 O O . PHE A 1 87 ? 0.797 2.118 3.827 1.00 98.50 87 PHE A O 1
ATOM 723 N N . TYR A 1 88 ? 0.279 3.127 1.895 1.00 97.94 88 TYR A N 1
ATOM 724 C CA . TYR A 1 88 ? 0.844 4.414 2.294 1.00 97.94 88 TYR A CA 1
ATOM 725 C C . TYR A 1 88 ? 0.132 4.970 3.535 1.00 97.94 88 TYR A C 1
ATOM 727 O O . TYR A 1 88 ? 0.794 5.280 4.528 1.00 97.94 88 TYR A O 1
ATOM 735 N N . LEU A 1 89 ? -1.207 5.012 3.524 1.00 98.12 89 LEU A N 1
ATOM 736 C CA . LEU A 1 89 ? -1.995 5.485 4.662 1.00 98.12 89 LEU A CA 1
ATOM 737 C C . LEU A 1 89 ? -1.717 4.656 5.921 1.00 98.12 89 LEU A C 1
ATOM 739 O O . LEU A 1 89 ? -1.548 5.227 6.995 1.00 98.12 89 LEU A O 1
ATOM 743 N N . ARG A 1 90 ? -1.578 3.330 5.801 1.00 98.25 90 ARG A N 1
ATOM 744 C CA . ARG A 1 90 ? -1.225 2.461 6.932 1.00 98.25 90 ARG A CA 1
ATOM 745 C C . ARG A 1 90 ? 0.124 2.816 7.564 1.00 98.25 90 ARG A C 1
ATOM 747 O O . ARG A 1 90 ? 0.301 2.624 8.769 1.00 98.25 90 ARG A O 1
ATOM 754 N N . LEU A 1 91 ? 1.081 3.297 6.776 1.00 97.62 91 LEU A N 1
ATOM 755 C CA . LEU A 1 91 ? 2.422 3.639 7.251 1.00 97.62 91 LEU A CA 1
ATOM 756 C C . LEU A 1 91 ? 2.515 5.045 7.856 1.00 97.62 91 LEU A C 1
ATOM 758 O O . LEU A 1 91 ? 3.390 5.274 8.691 1.00 97.62 91 LEU A O 1
ATOM 762 N N . THR A 1 92 ? 1.665 5.985 7.434 1.00 96.75 92 THR A N 1
ATOM 763 C CA . THR A 1 92 ? 1.803 7.409 7.800 1.00 96.75 92 THR A CA 1
ATOM 764 C C . THR A 1 92 ? 0.604 8.006 8.534 1.00 96.75 92 THR A C 1
ATOM 766 O O . THR A 1 92 ? 0.738 9.075 9.125 1.00 96.75 92 THR A O 1
ATOM 769 N N . GLY A 1 93 ? -0.564 7.370 8.462 1.00 96.06 93 GLY A N 1
ATOM 770 C CA . GLY A 1 93 ? -1.823 7.871 9.009 1.00 96.06 93 GLY A CA 1
ATOM 771 C C . GLY A 1 93 ? -1.955 7.703 10.522 1.00 96.06 93 GLY A C 1
ATOM 772 O O . GLY A 1 93 ? -1.200 6.975 11.170 1.00 96.06 93 GLY A O 1
ATOM 773 N N . LYS A 1 94 ? -2.958 8.373 11.098 1.00 96.19 94 LYS A N 1
ATOM 774 C CA .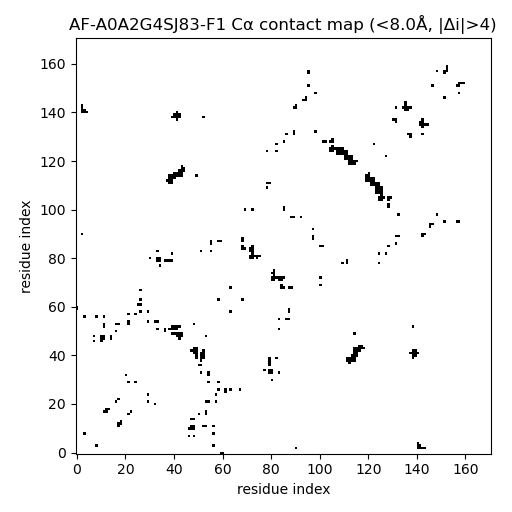 LYS A 1 94 ? -3.373 8.155 12.493 1.00 96.19 94 LYS A CA 1
ATOM 775 C C . LYS A 1 94 ? -4.247 6.907 12.593 1.00 96.19 94 LYS A C 1
ATOM 777 O O . LYS A 1 94 ? -4.991 6.622 11.663 1.00 96.19 94 LYS A O 1
ATOM 782 N N . SER A 1 95 ? -4.231 6.217 13.738 1.00 96.44 95 SER A N 1
ATOM 783 C CA . SER A 1 95 ? -4.994 4.971 13.945 1.00 96.44 95 SER A CA 1
ATOM 784 C C . SER A 1 95 ? -6.466 5.094 13.521 1.00 96.44 95 SER A C 1
ATOM 786 O O . SER A 1 95 ? -6.938 4.274 12.746 1.00 96.44 95 SER A O 1
ATOM 788 N N . VAL A 1 96 ? -7.159 6.157 13.948 1.00 95.94 96 VAL A N 1
ATOM 789 C CA . VAL A 1 96 ? -8.570 6.420 13.597 1.00 95.94 96 VAL A CA 1
ATOM 790 C C . VAL A 1 96 ? -8.774 6.538 12.083 1.00 95.94 96 VAL A C 1
ATOM 792 O O . VAL A 1 96 ? -9.676 5.920 11.527 1.00 95.94 96 VAL A O 1
ATOM 795 N N . GLU A 1 97 ? -7.919 7.300 11.394 1.00 95.50 97 GLU A N 1
ATOM 796 C CA . GLU A 1 97 ? -8.005 7.471 9.937 1.00 95.50 97 GLU A CA 1
ATOM 797 C C . GLU A 1 97 ? -7.700 6.164 9.200 1.00 95.50 97 GLU A C 1
ATOM 799 O O . GLU A 1 97 ? -8.364 5.850 8.216 1.00 95.50 97 GLU A O 1
ATOM 804 N N . ILE A 1 98 ? -6.725 5.395 9.689 1.00 97.50 98 ILE A N 1
ATOM 805 C CA . ILE A 1 98 ? -6.368 4.091 9.129 1.00 97.50 98 ILE A CA 1
ATOM 806 C C . ILE A 1 98 ? -7.596 3.182 9.138 1.00 97.50 98 ILE A C 1
ATOM 808 O O . ILE A 1 98 ? -7.9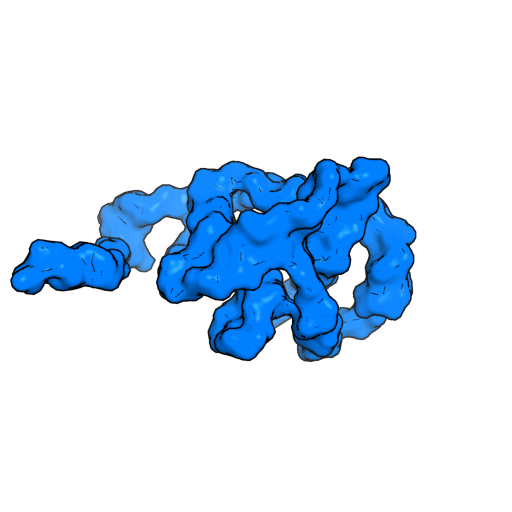86 2.720 8.073 1.00 97.50 98 ILE A O 1
ATOM 812 N N . TYR A 1 99 ? -8.253 2.980 10.285 1.00 97.12 99 TYR A N 1
ATOM 813 C CA . TYR A 1 99 ? -9.458 2.142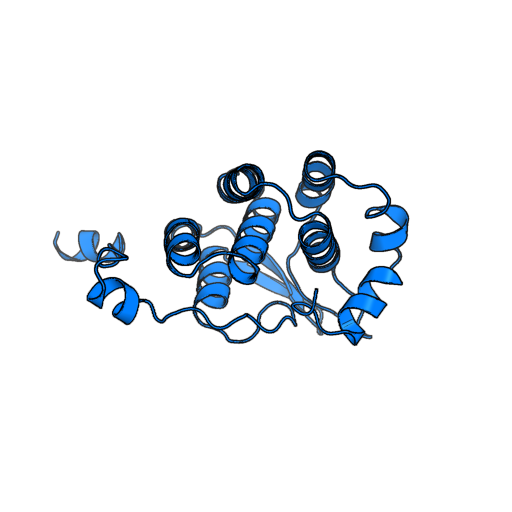 10.335 1.00 97.12 99 TYR A CA 1
ATOM 814 C C . TYR A 1 99 ? -10.578 2.706 9.454 1.00 97.12 99 TYR A C 1
ATOM 816 O O . TYR A 1 99 ? -11.122 1.980 8.626 1.00 97.12 99 TYR A O 1
ATOM 824 N N . LYS A 1 100 ? -10.851 4.015 9.541 1.00 95.50 100 LYS A N 1
ATOM 825 C CA . LYS A 1 100 ? -11.927 4.670 8.782 1.00 95.50 100 LYS A CA 1
ATOM 826 C C . LYS A 1 100 ? -11.831 4.455 7.267 1.00 95.50 100 LYS A C 1
ATOM 828 O O . LYS A 1 100 ? -12.859 4.285 6.619 1.00 95.50 100 LYS A O 1
ATOM 833 N N . TYR A 1 101 ? -10.628 4.506 6.695 1.00 96.88 101 TYR A N 1
ATOM 834 C CA . TYR A 1 101 ? -10.444 4.390 5.243 1.00 96.88 101 TYR A CA 1
ATOM 835 C C . TYR A 1 101 ? -10.100 2.976 4.770 1.00 96.88 101 TYR A C 1
ATOM 837 O O . TYR A 1 101 ? -10.352 2.665 3.608 1.00 96.88 101 TYR A O 1
ATOM 845 N N . LEU A 1 102 ? -9.519 2.123 5.620 1.00 97.31 102 LEU A N 1
ATOM 846 C CA . LEU A 1 102 ? -9.149 0.764 5.220 1.00 97.31 102 LEU A CA 1
ATOM 847 C C . LEU A 1 102 ? -10.287 -0.230 5.436 1.00 97.31 102 LEU A C 1
ATOM 849 O O . LEU A 1 102 ? -10.487 -1.083 4.585 1.00 97.31 102 LEU A O 1
ATOM 853 N N . GLU A 1 103 ? -11.065 -0.132 6.512 1.00 95.56 103 GLU A N 1
ATOM 854 C CA . GLU A 1 103 ? -12.118 -1.120 6.790 1.00 95.56 103 GLU A CA 1
ATOM 855 C C . GLU A 1 103 ? -13.183 -1.254 5.697 1.00 95.56 103 GLU A C 1
ATOM 857 O O . GLU A 1 103 ? -13.556 -2.391 5.406 1.00 95.56 103 GLU A O 1
ATOM 862 N N . PRO A 1 104 ? -13.628 -0.178 5.015 1.00 95.25 104 PRO A N 1
ATOM 863 C CA . PRO A 1 104 ? -14.533 -0.320 3.875 1.00 95.25 104 PRO A CA 1
ATOM 864 C C . PRO A 1 104 ? -13.955 -1.186 2.745 1.00 95.25 104 PRO A C 1
ATOM 866 O O . PRO A 1 104 ? -14.699 -1.828 2.008 1.00 95.25 104 PRO A O 1
ATOM 869 N N . LEU A 1 105 ? -12.624 -1.250 2.619 1.00 96.62 105 LEU A N 1
ATOM 870 C CA . LEU A 1 105 ? -11.954 -2.076 1.617 1.00 96.62 105 LEU A CA 1
ATOM 871 C C . LEU A 1 105 ? -11.941 -3.573 1.968 1.00 96.62 105 LEU A C 1
ATOM 873 O O . LEU A 1 105 ? -11.579 -4.378 1.115 1.00 96.62 105 LEU A O 1
ATOM 877 N N . LEU A 1 106 ? -12.381 -3.973 3.168 1.00 96.25 106 LEU A N 1
ATOM 878 C CA . LEU A 1 106 ? -12.612 -5.385 3.511 1.00 96.25 106 LEU A CA 1
ATOM 879 C C . LEU A 1 106 ? -13.780 -6.005 2.720 1.00 96.25 106 LEU A C 1
ATOM 881 O O . LEU A 1 106 ? -13.952 -7.219 2.729 1.00 96.25 106 LEU A O 1
ATOM 885 N N . LEU A 1 107 ? -14.568 -5.181 2.023 1.00 95.44 107 LEU A N 1
ATOM 886 C CA . LEU A 1 107 ? -15.622 -5.611 1.097 1.00 95.44 107 LEU A CA 1
ATOM 887 C C . LEU A 1 107 ? -15.132 -5.694 -0.359 1.00 95.44 107 LEU A C 1
ATOM 889 O O . LEU A 1 107 ? -15.897 -6.018 -1.267 1.00 95.44 107 LEU A O 1
ATOM 893 N N . ASP A 1 108 ? -13.857 -5.385 -0.609 1.00 96.31 108 ASP A N 1
ATOM 894 C CA . ASP A 1 108 ? -13.252 -5.468 -1.932 1.00 96.31 108 ASP A CA 1
ATOM 895 C C . ASP A 1 108 ? -12.651 -6.866 -2.155 1.00 96.31 108 ASP A C 1
ATOM 897 O O . ASP A 1 108 ? -11.525 -7.165 -1.767 1.00 96.31 108 ASP A O 1
ATOM 901 N N . TYR A 1 109 ? -13.399 -7.735 -2.835 1.00 97.12 109 TYR A N 1
ATOM 902 C CA . TYR A 1 109 ? -12.985 -9.119 -3.112 1.00 97.12 109 TYR A CA 1
ATOM 903 C C . TYR A 1 109 ? -12.207 -9.279 -4.426 1.00 97.12 109 TYR A C 1
ATOM 905 O O . TYR A 1 109 ? -12.133 -10.368 -5.010 1.00 97.12 109 TYR A O 1
ATOM 913 N N . ARG A 1 110 ? -11.639 -8.196 -4.973 1.00 97.88 110 ARG A N 1
ATOM 914 C CA . ARG A 1 110 ? -10.886 -8.274 -6.231 1.00 97.88 110 ARG A CA 1
ATOM 915 C C . ARG A 1 110 ? -9.548 -8.972 -6.017 1.00 97.88 110 ARG A C 1
ATOM 917 O O . ARG A 1 110 ? -8.796 -8.680 -5.093 1.00 97.88 110 ARG A O 1
ATOM 924 N N . LYS A 1 111 ? -9.201 -9.861 -6.952 1.00 98.31 111 LYS A N 1
ATOM 925 C CA . LYS A 1 111 ? -7.925 -10.592 -6.944 1.00 98.31 111 LYS A CA 1
ATOM 926 C C . LYS A 1 111 ? -6.739 -9.647 -7.110 1.00 98.31 111 LYS A C 1
ATOM 928 O O . LYS A 1 111 ? -6.703 -8.869 -8.069 1.00 98.31 111 LYS A O 1
ATOM 933 N N . LEU A 1 112 ? -5.728 -9.812 -6.269 1.00 98.44 112 LEU A N 1
ATOM 934 C CA . LEU A 1 112 ? -4.424 -9.167 -6.378 1.00 98.44 112 LEU A CA 1
ATOM 935 C C . LEU A 1 112 ? -3.353 -10.222 -6.646 1.00 98.44 112 LEU A C 1
ATOM 937 O O . LEU A 1 112 ? -3.321 -11.280 -6.020 1.00 98.44 112 LEU A O 1
ATOM 941 N N . ARG A 1 113 ? -2.452 -9.939 -7.586 1.00 98.44 113 ARG A N 1
ATOM 942 C CA . ARG A 1 113 ? -1.253 -10.754 -7.789 1.00 98.44 113 ARG A CA 1
ATOM 943 C C . ARG A 1 113 ? -0.192 -10.307 -6.785 1.00 98.44 113 ARG A C 1
ATOM 945 O O . ARG A 1 113 ? 0.075 -9.114 -6.674 1.00 98.44 113 ARG A O 1
ATOM 952 N N . VAL A 1 114 ? 0.434 -11.250 -6.091 1.00 98.06 114 VAL A N 1
ATOM 953 C CA . VAL A 1 114 ? 1.540 -10.990 -5.160 1.00 98.06 114 VAL A CA 1
ATOM 954 C C . VAL A 1 114 ? 2.826 -11.523 -5.763 1.00 98.06 114 VAL A C 1
ATOM 956 O O . VAL A 1 114 ? 2.879 -12.673 -6.196 1.00 98.06 114 VAL A O 1
ATOM 959 N N . ARG A 1 115 ? 3.876 -10.704 -5.786 1.00 97.31 115 ARG A N 1
ATOM 960 C CA . ARG A 1 115 ? 5.240 -11.134 -6.090 1.00 97.31 115 ARG A CA 1
ATOM 961 C C . ARG A 1 115 ? 5.970 -11.425 -4.782 1.00 97.31 115 ARG A C 1
ATOM 963 O O . ARG A 1 115 ? 6.398 -10.506 -4.087 1.00 97.31 115 ARG A O 1
ATOM 970 N N . GLY A 1 116 ? 6.080 -12.708 -4.454 1.00 93.00 116 GLY A N 1
ATOM 971 C CA . GLY A 1 116 ? 6.868 -13.207 -3.331 1.00 93.00 116 GLY A CA 1
ATOM 972 C C . GLY A 1 116 ? 8.283 -13.611 -3.750 1.00 93.00 116 GLY A C 1
ATOM 973 O O . GLY A 1 116 ? 8.668 -13.488 -4.916 1.00 93.00 116 GLY A O 1
ATOM 974 N N . LYS A 1 117 ? 9.053 -14.143 -2.795 1.00 90.25 117 LYS A N 1
ATOM 975 C CA . LYS A 1 117 ? 10.427 -14.619 -3.032 1.00 90.25 117 LYS A CA 1
ATOM 976 C C . LYS A 1 117 ? 10.490 -15.750 -4.060 1.00 90.25 117 LYS A C 1
ATOM 978 O O . LYS A 1 117 ? 11.369 -15.724 -4.917 1.00 90.25 117 LYS A O 1
ATOM 983 N N . ASP A 1 118 ? 9.519 -16.660 -4.004 1.00 88.06 118 ASP A N 1
ATOM 984 C CA . ASP A 1 118 ? 9.500 -17.899 -4.792 1.00 88.06 118 ASP A CA 1
ATOM 985 C C . ASP A 1 118 ? 8.670 -17.802 -6.083 1.00 88.06 118 ASP A C 1
ATOM 987 O O . ASP A 1 118 ? 8.563 -18.772 -6.831 1.00 88.06 118 ASP A O 1
ATOM 991 N N . GLY A 1 119 ? 8.077 -16.640 -6.379 1.00 93.12 119 GLY A N 1
ATOM 992 C CA . GLY A 1 119 ? 7.287 -16.444 -7.593 1.00 93.12 119 GLY A CA 1
ATOM 993 C C . GLY A 1 119 ? 6.040 -15.595 -7.387 1.00 93.12 119 GLY A C 1
ATOM 994 O O . GLY A 1 119 ? 6.008 -14.695 -6.548 1.00 93.12 119 GLY A O 1
ATOM 995 N N . TYR A 1 120 ? 5.025 -15.855 -8.211 1.00 96.88 120 TYR A N 1
ATOM 996 C CA . TYR A 1 120 ? 3.740 -15.165 -8.146 1.00 96.88 120 TYR A CA 1
ATOM 997 C C . TYR A 1 120 ? 2.681 -16.029 -7.465 1.00 96.88 120 TYR A C 1
ATOM 999 O O . TYR A 1 120 ? 2.552 -17.211 -7.774 1.00 96.88 120 TYR A O 1
ATOM 1007 N N . SER A 1 121 ? 1.887 -15.414 -6.597 1.00 97.06 121 SER A N 1
ATOM 1008 C CA . SER A 1 121 ? 0.690 -16.007 -6.001 1.00 97.06 121 SER A CA 1
ATOM 1009 C C . SER A 1 121 ? -0.506 -15.064 -6.144 1.00 97.06 121 SER A C 1
ATOM 1011 O O . SER A 1 121 ? -0.371 -13.920 -6.588 1.00 97.06 121 SER A O 1
ATOM 1013 N N . ILE A 1 122 ? -1.699 -15.5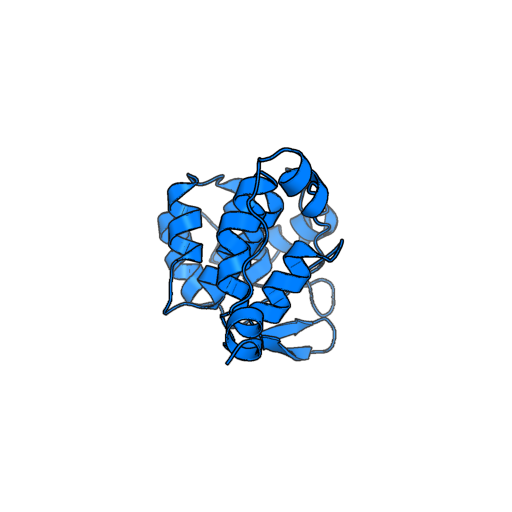62 -5.822 1.00 97.94 122 ILE A N 1
ATOM 1014 C CA . ILE A 1 122 ? -2.937 -14.779 -5.814 1.00 97.94 122 ILE A CA 1
ATOM 1015 C C . ILE A 1 122 ? -3.337 -14.538 -4.359 1.00 97.94 122 ILE A C 1
ATOM 1017 O O . ILE A 1 122 ? -3.341 -15.468 -3.558 1.00 97.94 122 ILE A O 1
ATOM 1021 N N . THR A 1 123 ? -3.694 -13.296 -4.054 1.00 98.06 123 THR A N 1
ATOM 1022 C CA . THR A 1 123 ? -4.425 -12.888 -2.853 1.00 98.06 123 THR A CA 1
ATOM 1023 C C . THR A 1 123 ? -5.645 -12.061 -3.278 1.00 98.06 123 THR A C 1
ATOM 1025 O O . THR A 1 123 ? -5.968 -11.984 -4.469 1.00 98.06 123 THR A O 1
ATOM 1028 N N . TYR A 1 124 ? -6.314 -11.432 -2.325 1.00 98.50 124 TYR A N 1
ATOM 1029 C CA . TYR A 1 124 ? -7.468 -10.568 -2.535 1.00 98.50 124 TYR A CA 1
ATOM 1030 C C . TYR A 1 124 ? -7.261 -9.233 -1.806 1.00 98.50 124 TYR A C 1
ATOM 1032 O O . TYR A 1 124 ? -6.362 -9.125 -0.965 1.00 98.50 124 TYR A O 1
ATOM 1040 N N . MET A 1 125 ? -7.996 -8.189 -2.200 1.00 98.50 125 MET A N 1
ATOM 1041 C CA . MET A 1 125 ? -7.835 -6.857 -1.606 1.00 98.50 125 MET A CA 1
ATOM 1042 C C . MET A 1 125 ? -8.229 -6.863 -0.128 1.00 98.50 125 MET A C 1
ATOM 1044 O O . MET A 1 125 ? -7.411 -6.460 0.688 1.00 98.50 125 MET A O 1
ATOM 1048 N N . ASP A 1 126 ? -9.394 -7.391 0.227 1.00 98.19 126 ASP A N 1
ATOM 1049 C CA . ASP A 1 126 ? -9.819 -7.643 1.609 1.00 98.19 126 ASP A CA 1
ATOM 1050 C C . ASP A 1 126 ? -8.732 -8.327 2.460 1.00 98.19 126 ASP A C 1
ATOM 1052 O O . ASP A 1 126 ? -8.378 -7.825 3.524 1.00 98.19 126 ASP A O 1
ATOM 1056 N N . VAL A 1 127 ? -8.111 -9.397 1.953 1.00 98.50 127 VAL A N 1
ATOM 1057 C CA . VAL A 1 127 ? -7.013 -10.100 2.643 1.00 98.50 127 VAL A CA 1
ATOM 1058 C C . VAL A 1 127 ? -5.782 -9.205 2.804 1.00 98.50 127 VAL A C 1
ATOM 1060 O O . VAL A 1 127 ? -5.140 -9.205 3.850 1.00 98.50 127 VAL A O 1
ATOM 1063 N N . PHE A 1 128 ? -5.424 -8.428 1.778 1.00 98.62 128 PHE A N 1
ATOM 1064 C CA . PHE A 1 128 ? -4.308 -7.486 1.871 1.00 98.62 128 PHE A CA 1
ATOM 1065 C C . PHE A 1 128 ? -4.580 -6.371 2.891 1.00 98.62 128 PHE A C 1
ATOM 1067 O O . PHE A 1 128 ? -3.667 -5.938 3.590 1.00 98.62 128 PHE A O 1
ATOM 1074 N N . ILE A 1 129 ? -5.824 -5.912 2.993 1.00 98.44 129 ILE A N 1
ATOM 1075 C CA . ILE A 1 129 ? -6.238 -4.883 3.944 1.00 98.44 129 ILE A CA 1
ATOM 1076 C C . ILE A 1 129 ? -6.255 -5.426 5.374 1.00 98.44 129 ILE A C 1
ATOM 1078 O O . ILE A 1 129 ? -5.728 -4.765 6.269 1.00 98.44 129 ILE A O 1
ATOM 1082 N N . ASP A 1 130 ? -6.775 -6.633 5.589 1.00 98.06 130 ASP A N 1
ATOM 1083 C CA . ASP A 1 130 ? -6.703 -7.311 6.885 1.00 98.06 130 ASP A CA 1
ATOM 1084 C C . ASP A 1 130 ? -5.245 -7.502 7.325 1.00 98.06 130 ASP A C 1
ATOM 1086 O O . ASP A 1 130 ? -4.874 -7.152 8.447 1.00 98.06 130 ASP A O 1
ATOM 1090 N N . ASP A 1 131 ? -4.375 -7.925 6.403 1.00 98.44 131 ASP A N 1
ATOM 1091 C CA . ASP A 1 131 ? -2.935 -8.023 6.636 1.00 98.44 131 ASP A CA 1
ATOM 1092 C C . ASP A 1 131 ? -2.321 -6.685 7.075 1.00 98.44 131 ASP A C 1
ATOM 1094 O O . ASP A 1 131 ? -1.485 -6.654 7.981 1.00 98.44 131 ASP A O 1
ATOM 1098 N N . LEU A 1 132 ? -2.722 -5.566 6.463 1.00 98.44 132 LEU A N 1
ATOM 1099 C CA . LEU A 1 132 ? -2.258 -4.237 6.861 1.00 98.44 132 LEU A CA 1
ATOM 1100 C C . LEU A 1 132 ? -2.734 -3.855 8.268 1.00 98.44 132 LEU A C 1
ATOM 1102 O O . LEU A 1 132 ? -2.000 -3.178 8.987 1.00 98.44 132 LEU A O 1
ATOM 1106 N N . LEU A 1 133 ? -3.936 -4.257 8.673 1.00 97.44 133 LEU A N 1
ATOM 1107 C CA . LEU A 1 133 ? -4.507 -3.904 9.975 1.00 97.44 133 LEU A CA 1
ATOM 1108 C C . LEU A 1 133 ? -3.978 -4.787 11.111 1.00 97.44 133 LEU A C 1
ATOM 1110 O O . LEU A 1 133 ? -3.822 -4.296 12.229 1.00 97.44 133 LEU A O 1
ATOM 1114 N N . THR A 1 134 ? -3.667 -6.054 10.832 1.00 96.75 134 THR A N 1
ATOM 1115 C CA . THR A 1 134 ? -3.413 -7.060 11.874 1.00 96.75 134 THR A CA 1
ATOM 1116 C C . THR A 1 134 ? -1.963 -7.530 11.972 1.00 96.75 134 THR A C 1
ATOM 1118 O O . THR A 1 134 ? -1.535 -7.933 13.055 1.00 96.75 134 THR A O 1
ATOM 1121 N N . LYS A 1 135 ? -1.176 -7.483 10.886 1.00 97.94 135 LYS A N 1
ATOM 1122 C CA . LYS A 1 135 ? 0.203 -8.000 10.885 1.00 97.94 135 LYS A CA 1
ATOM 1123 C C . LYS A 1 135 ? 1.226 -6.937 11.276 1.00 97.94 135 LYS A C 1
ATOM 1125 O O . LYS A 1 135 ? 1.073 -5.747 11.024 1.00 97.94 135 LYS A O 1
ATOM 1130 N N . ASP A 1 136 ? 2.359 -7.398 11.800 1.00 96.88 136 ASP A N 1
ATOM 1131 C CA . ASP A 1 136 ? 3.511 -6.537 12.103 1.00 96.88 136 ASP A CA 1
ATOM 1132 C C . ASP A 1 136 ? 4.357 -6.204 10.863 1.00 96.88 136 ASP A C 1
ATOM 1134 O O . ASP A 1 136 ? 5.161 -5.268 10.874 1.00 96.88 136 ASP A O 1
ATOM 1138 N N . ARG A 1 137 ? 4.229 -6.999 9.793 1.00 97.25 137 ARG A N 1
ATOM 1139 C CA . ARG A 1 137 ? 5.040 -6.875 8.579 1.00 97.25 137 ARG A CA 1
ATOM 1140 C C . ARG A 1 137 ? 4.250 -7.268 7.336 1.00 97.25 137 ARG A C 1
ATOM 1142 O O . ARG A 1 137 ? 3.719 -8.373 7.266 1.00 97.25 137 ARG A O 1
ATOM 1149 N N . VAL A 1 138 ? 4.275 -6.399 6.327 1.00 97.50 138 VAL A N 1
ATOM 1150 C CA . VAL A 1 138 ? 3.651 -6.612 5.011 1.00 97.50 138 VAL A CA 1
ATOM 1151 C C . VAL A 1 138 ? 4.609 -6.126 3.924 1.00 97.50 138 VAL A C 1
ATOM 1153 O O . VAL A 1 138 ? 5.259 -5.097 4.087 1.00 97.50 138 VAL A O 1
ATOM 1156 N N . CYS A 1 139 ? 4.734 -6.875 2.822 1.00 96.62 139 CYS A N 1
ATOM 1157 C CA . CYS A 1 139 ? 5.622 -6.535 1.697 1.00 96.62 139 CYS A CA 1
ATOM 1158 C C . CYS A 1 139 ? 7.069 -6.207 2.129 1.00 96.62 139 CYS A C 1
ATOM 1160 O O . CYS A 1 139 ? 7.672 -5.262 1.630 1.00 96.62 139 CYS A O 1
ATOM 1162 N N . ASP A 1 140 ? 7.617 -6.998 3.059 1.00 95.31 140 ASP A N 1
ATOM 1163 C CA . ASP A 1 140 ? 8.939 -6.822 3.689 1.00 95.31 140 ASP A CA 1
ATOM 1164 C C . ASP A 1 140 ? 9.124 -5.550 4.539 1.00 95.31 140 ASP A C 1
ATOM 1166 O O . ASP A 1 140 ? 10.223 -5.326 5.040 1.00 95.31 140 ASP A O 1
ATOM 1170 N N . ILE A 1 141 ? 8.068 -4.765 4.772 1.00 96.62 141 ILE A N 1
ATOM 1171 C CA . ILE A 1 141 ? 8.104 -3.531 5.567 1.00 96.62 141 ILE A CA 1
ATOM 1172 C C . ILE A 1 141 ? 7.489 -3.771 6.939 1.00 96.62 141 ILE A C 1
ATOM 1174 O O . ILE A 1 141 ? 6.388 -4.313 7.046 1.00 96.62 141 ILE A O 1
ATOM 1178 N N . ILE A 1 142 ? 8.195 -3.357 7.993 1.00 97.06 142 ILE A N 1
ATOM 1179 C CA . ILE A 1 142 ? 7.658 -3.359 9.359 1.00 97.06 142 ILE A CA 1
ATOM 1180 C C . ILE A 1 142 ? 6.640 -2.230 9.490 1.00 97.06 142 ILE A C 1
ATOM 1182 O O . ILE A 1 142 ? 6.951 -1.065 9.235 1.00 97.06 142 ILE A O 1
ATOM 1186 N N . LEU A 1 143 ? 5.430 -2.569 9.922 1.00 96.88 143 LEU A N 1
ATOM 1187 C CA . LEU A 1 143 ? 4.367 -1.595 10.099 1.00 96.88 143 LEU A CA 1
ATOM 1188 C C . LEU A 1 143 ? 4.516 -0.875 11.449 1.00 96.88 143 LEU A C 1
ATOM 1190 O O . LEU A 1 143 ? 4.763 -1.521 12.471 1.00 96.88 143 LEU A O 1
ATOM 1194 N N . PRO A 1 144 ? 4.330 0.457 11.504 1.00 96.62 144 PRO A N 1
ATOM 1195 C CA . PRO A 1 144 ? 4.216 1.165 12.772 1.00 96.62 144 PRO A CA 1
ATOM 1196 C C . PRO A 1 144 ? 3.055 0.617 13.598 1.00 96.62 144 PRO A C 1
ATOM 1198 O O . PRO A 1 144 ? 2.002 0.269 13.052 1.00 96.62 144 PRO A O 1
ATOM 1201 N N . ARG A 1 145 ? 3.227 0.575 14.921 1.00 95.50 145 ARG A N 1
ATOM 1202 C CA . ARG A 1 145 ? 2.144 0.195 15.830 1.00 95.50 145 ARG A CA 1
ATOM 1203 C C . ARG A 1 145 ? 1.021 1.220 15.746 1.00 95.50 145 ARG A C 1
ATOM 1205 O O . ARG A 1 145 ? 1.270 2.419 15.853 1.00 95.50 145 ARG A O 1
ATOM 1212 N N . ILE A 1 146 ? -0.197 0.724 15.595 1.00 95.81 146 ILE A N 1
ATOM 1213 C CA . ILE A 1 146 ? -1.424 1.508 15.706 1.00 95.81 146 ILE A CA 1
ATOM 1214 C C . ILE A 1 146 ? -2.132 1.130 17.000 1.00 95.81 146 ILE A C 1
ATOM 1216 O O . ILE A 1 146 ? -1.882 0.067 17.573 1.00 95.81 146 ILE A O 1
ATOM 1220 N N . MET A 1 147 ? -2.993 2.017 17.485 1.00 95.38 147 MET A N 1
ATOM 1221 C CA . MET A 1 147 ? -3.827 1.707 18.639 1.00 95.38 147 MET A CA 1
ATOM 1222 C C . MET A 1 147 ? -4.794 0.577 18.269 1.00 95.38 147 MET A C 1
ATOM 1224 O O . MET A 1 147 ? -5.350 0.563 17.167 1.00 95.38 147 MET A O 1
ATOM 1228 N N . ALA A 1 148 ? -4.959 -0.390 19.172 1.00 94.06 148 ALA A N 1
ATOM 1229 C CA . ALA A 1 148 ? -5.891 -1.485 18.952 1.00 94.06 148 ALA A CA 1
ATOM 1230 C C . ALA A 1 148 ? -7.315 -0.933 18.829 1.00 94.06 148 ALA A C 1
ATOM 1232 O O . ALA A 1 148 ? -7.694 -0.031 19.577 1.00 94.06 148 ALA A O 1
ATOM 1233 N N . ARG A 1 149 ? -8.097 -1.491 17.902 1.00 92.56 149 ARG A N 1
ATOM 1234 C CA . ARG A 1 149 ? -9.434 -0.988 17.580 1.00 92.56 149 ARG A CA 1
ATOM 1235 C C . ARG A 1 149 ? -10.343 -0.848 18.808 1.00 92.56 149 ARG A C 1
ATOM 1237 O O . ARG A 1 149 ? -10.885 0.224 19.027 1.00 92.56 149 ARG A O 1
ATOM 1244 N N . HIS A 1 150 ? -10.418 -1.876 19.656 1.00 92.50 150 HIS A N 1
ATOM 1245 C CA . HIS A 1 150 ? -11.250 -1.859 20.869 1.00 92.50 150 HIS A CA 1
ATOM 1246 C C . HIS A 1 150 ? -10.898 -0.725 21.848 1.00 92.50 150 HIS A C 1
ATOM 1248 O O . HIS A 1 150 ? -11.751 -0.290 22.610 1.00 92.50 150 HIS A O 1
ATOM 1254 N N . ILE A 1 151 ? -9.649 -0.242 21.851 1.00 93.94 151 ILE A N 1
ATOM 1255 C CA . ILE A 1 151 ? -9.241 0.892 22.694 1.00 93.94 151 ILE A CA 1
ATOM 1256 C C . ILE A 1 151 ? -9.803 2.193 22.114 1.00 93.94 151 ILE A C 1
ATOM 1258 O O . ILE A 1 151 ? -10.260 3.047 22.862 1.00 93.94 151 ILE A O 1
ATOM 1262 N N . LEU A 1 152 ? -9.802 2.335 20.787 1.00 93.12 152 LEU A N 1
ATOM 1263 C CA . LEU A 1 152 ? -10.395 3.494 20.113 1.00 93.12 152 LEU A CA 1
ATOM 1264 C C . LEU A 1 152 ? -11.915 3.531 20.297 1.00 93.12 152 LEU A C 1
ATOM 1266 O O . LEU A 1 152 ? -12.471 4.606 20.487 1.00 93.12 152 LEU A O 1
ATOM 1270 N N . GLU A 1 153 ? -12.568 2.367 20.293 1.00 92.31 153 GLU A N 1
ATOM 1271 C CA . GLU A 1 153 ? -13.998 2.242 20.605 1.00 92.31 153 GLU A CA 1
ATOM 1272 C C . GLU A 1 153 ? -14.293 2.628 22.062 1.00 92.31 153 GLU A C 1
ATOM 1274 O O . GLU A 1 153 ? -15.207 3.400 22.323 1.00 92.31 153 GLU A O 1
ATOM 1279 N N . GLN A 1 154 ? -13.475 2.174 23.020 1.00 93.06 154 GLN A N 1
ATOM 1280 C CA . GLN A 1 154 ? -13.602 2.567 24.434 1.00 93.06 154 GLN A CA 1
ATOM 1281 C C . GLN A 1 154 ? -13.372 4.063 24.680 1.00 93.06 154 GLN A C 1
ATOM 1283 O O . GLN A 1 154 ? -13.872 4.601 25.665 1.00 93.06 154 GLN A O 1
ATOM 1288 N N . ASN A 1 155 ? -12.596 4.716 23.815 1.00 93.69 155 ASN A N 1
ATOM 1289 C CA . ASN A 1 155 ? -12.319 6.148 23.884 1.00 93.69 155 ASN A CA 1
ATOM 1290 C C . ASN A 1 155 ? -13.343 7.001 23.112 1.00 93.69 155 ASN A C 1
ATOM 1292 O O . ASN A 1 155 ? -13.133 8.209 23.000 1.00 93.69 155 ASN A O 1
ATOM 1296 N N . ASP A 1 156 ? -14.392 6.396 22.539 1.00 90.56 156 ASP A N 1
ATOM 1297 C CA . ASP A 1 156 ? -15.364 7.052 21.653 1.00 90.56 156 ASP A CA 1
ATOM 1298 C C . ASP A 1 156 ? -14.720 7.720 20.410 1.00 90.56 156 ASP A C 1
ATOM 1300 O O . ASP A 1 156 ? -15.266 8.653 19.818 1.00 90.56 156 ASP A O 1
ATOM 1304 N N . GLU A 1 157 ? -13.537 7.253 19.990 1.00 90.88 157 GLU A N 1
ATOM 1305 C CA . GLU A 1 157 ? -12.836 7.735 18.789 1.00 90.88 157 GLU A CA 1
ATOM 1306 C C . GLU A 1 157 ? -13.259 6.975 17.521 1.00 90.88 157 GLU A C 1
ATOM 1308 O O . GLU A 1 157 ? -13.072 7.471 16.405 1.00 90.88 157 GLU A O 1
ATOM 1313 N N . LEU A 1 158 ? -13.808 5.769 17.686 1.00 89.69 158 LEU A N 1
ATOM 1314 C CA . LEU A 1 158 ? -14.400 4.953 16.630 1.00 89.69 158 LEU A CA 1
ATOM 1315 C C . LEU A 1 158 ? -15.706 4.333 17.113 1.00 89.69 158 LEU A C 1
ATOM 1317 O O . LEU A 1 158 ? -15.807 3.879 18.248 1.00 89.69 158 LEU A O 1
ATOM 1321 N N . GLU A 1 159 ? -16.684 4.261 16.219 1.00 86.12 159 GLU A N 1
ATOM 1322 C CA . GLU A 1 159 ? -17.890 3.475 16.460 1.00 86.12 159 GLU A CA 1
ATOM 1323 C C . GLU A 1 159 ? -17.578 1.971 16.357 1.00 86.12 159 GLU A C 1
ATOM 1325 O O . GLU A 1 159 ? -16.628 1.586 15.657 1.00 86.12 159 GLU A O 1
ATOM 1330 N N . PRO A 1 160 ? -18.373 1.107 17.018 1.00 83.94 160 PRO A N 1
ATOM 1331 C CA . PRO A 1 160 ? -18.304 -0.333 16.807 1.00 83.94 160 PRO A CA 1
ATOM 1332 C C . PRO A 1 160 ? -18.344 -0.664 15.316 1.00 83.94 160 PRO A C 1
ATOM 1334 O O . PRO A 1 160 ? -19.101 -0.062 14.553 1.00 83.94 160 PRO A O 1
ATOM 1337 N N . ARG A 1 161 ? -17.500 -1.602 14.877 1.00 81.38 161 ARG A N 1
ATOM 1338 C CA . ARG A 1 161 ? -17.465 -1.982 13.460 1.00 81.38 161 ARG A CA 1
ATOM 1339 C C . ARG A 1 161 ? -18.798 -2.620 13.075 1.00 81.38 161 ARG A C 1
ATOM 1341 O O . ARG A 1 161 ? -19.114 -3.675 13.612 1.00 81.38 161 ARG A O 1
ATOM 1348 N N . SER A 1 162 ? -19.521 -2.053 12.113 1.00 74.81 162 SER A N 1
ATOM 1349 C CA . SER A 1 162 ? -20.628 -2.763 11.472 1.00 74.81 162 SER A CA 1
ATOM 1350 C C . SER A 1 162 ? -20.073 -3.693 10.394 1.00 74.81 162 SER A C 1
ATOM 1352 O O . SER A 1 162 ? -19.409 -3.268 9.443 1.00 74.81 162 SER A O 1
ATOM 1354 N N . SER A 1 163 ? -20.276 -4.997 10.566 1.00 75.44 163 SER A N 1
ATOM 1355 C CA . SER A 1 163 ? -19.976 -5.977 9.527 1.00 75.44 163 SER A CA 1
ATOM 1356 C C . SER A 1 163 ? -21.234 -6.204 8.690 1.00 75.44 163 SER A C 1
ATOM 1358 O O . SER A 1 163 ? -22.239 -6.613 9.262 1.00 75.44 163 SER A O 1
ATOM 1360 N N . PRO A 1 164 ? -21.205 -6.059 7.354 1.00 72.50 164 PRO A N 1
ATOM 1361 C CA . PRO A 1 164 ? -22.378 -6.374 6.530 1.00 72.50 164 PRO A CA 1
ATOM 1362 C C . PRO A 1 164 ? -22.859 -7.824 6.683 1.00 72.50 164 PRO A C 1
ATOM 1364 O O . PRO A 1 164 ? -24.037 -8.105 6.557 1.00 72.50 164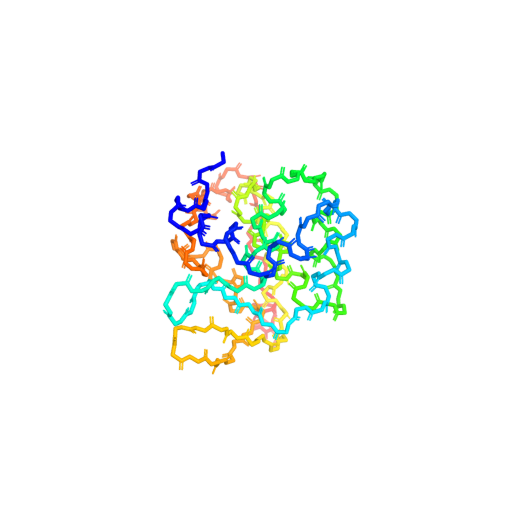 PRO A O 1
ATOM 1367 N N . LEU A 1 165 ? -21.951 -8.743 7.031 1.00 68.75 165 LEU A N 1
ATOM 1368 C CA . LEU A 1 165 ? -22.293 -10.144 7.295 1.00 68.75 165 LEU A CA 1
ATOM 1369 C C . LEU A 1 165 ? -23.056 -10.359 8.612 1.00 68.75 165 LEU A C 1
ATOM 1371 O O . LEU A 1 165 ? -23.628 -11.426 8.797 1.00 68.75 165 LEU A O 1
ATOM 1375 N N . GLU A 1 166 ? -23.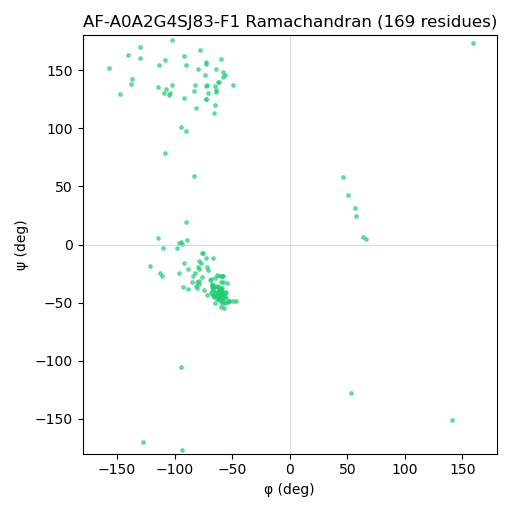000 -9.412 9.553 1.00 61.22 166 GLU A N 1
ATOM 1376 C CA . GLU A 1 166 ? -23.792 -9.484 10.790 1.00 61.22 166 GLU A CA 1
ATOM 1377 C C . GLU A 1 166 ? -25.241 -9.066 10.530 1.00 61.22 166 GLU A C 1
ATOM 1379 O O . GLU A 1 166 ? -26.141 -9.672 11.098 1.00 61.22 166 GLU A O 1
ATOM 1384 N N . GLU A 1 167 ? -25.470 -8.117 9.616 1.00 58.97 167 GLU A N 1
ATOM 1385 C CA . GLU A 1 167 ? -26.819 -7.736 9.175 1.00 58.97 167 GLU A CA 1
ATOM 1386 C C . GLU A 1 167 ? -27.536 -8.909 8.477 1.00 58.97 167 GLU A C 1
ATOM 1388 O O . GLU A 1 167 ? -28.721 -9.119 8.706 1.00 58.97 167 GLU A O 1
ATOM 1393 N N . ASP A 1 168 ? -26.806 -9.736 7.719 1.00 58.44 168 ASP A N 1
ATOM 1394 C CA . ASP A 1 168 ? -27.352 -10.914 7.020 1.00 58.44 168 ASP A CA 1
ATOM 1395 C C . ASP A 1 168 ? -27.718 -12.101 7.948 1.00 58.44 168 ASP A C 1
ATOM 1397 O O . ASP A 1 168 ? -28.317 -13.073 7.487 1.00 58.44 168 ASP A O 1
ATOM 1401 N N . LEU A 1 169 ? -27.314 -12.092 9.228 1.00 58.81 169 LEU A N 1
ATOM 1402 C CA . LEU A 1 169 ? -27.599 -13.178 10.189 1.00 58.81 169 LEU A CA 1
ATOM 1403 C C . LEU A 1 169 ? -28.893 -12.964 10.986 1.00 58.81 169 LEU A C 1
ATOM 1405 O O . LEU A 1 169 ? -29.379 -13.913 11.608 1.00 58.81 169 LEU A O 1
ATOM 1409 N N . ASP A 1 170 ? -29.415 -11.738 10.980 1.00 55.22 170 ASP A N 1
ATOM 1410 C CA . ASP A 1 170 ? -30.622 -11.336 11.706 1.00 55.22 170 ASP A CA 1
ATOM 1411 C C . ASP A 1 170 ? -31.907 -11.404 10.836 1.00 55.22 170 ASP A C 1
ATOM 1413 O O . ASP A 1 170 ? -32.995 -11.119 11.348 1.00 55.22 170 ASP A O 1
ATOM 1417 N N . ASP A 1 171 ? -31.795 -11.851 9.573 1.00 46.72 171 ASP A N 1
ATOM 1418 C CA . ASP A 1 171 ? -32.883 -12.158 8.615 1.00 46.72 171 ASP A CA 1
ATOM 1419 C C . ASP A 1 171 ? -33.038 -13.678 8.349 1.00 46.72 171 ASP A C 1
ATOM 1421 O O . ASP A 1 171 ? -34.188 -14.131 8.106 1.00 46.72 171 ASP A O 1
#

Nearest PDB structures (foldseek):
  5f5u-assembly3_G  TM=9.708E-01  e=2.391E-18  Thermochaetoides thermophila DSM 1495
  5f5t-assembly2_B  TM=9.760E-01  e=1.364E-17  Thermochaetoides thermophila DSM 1495
  7aav-assembly1_I  TM=9.663E-01  e=1.615E-16  Homo sapiens
  7abg-assembly1_I  TM=9.760E-01  e=7.361E-16  Homo sapiens
  5o9z-assembly1_I  TM=9.536E-01  e=3.171E-15  Homo sapiens

Radius of gyration: 16.38 Å; Cα contacts (8 Å, |Δi|>4): 232; chains: 1; bounding box: 53×34×40 Å

Foldseek 3Di:
DPQAPPVLVVLLCPDPCCVPPVPPDALVSLLVVQLVDQADAAAAAPRRGDNLNSSLVSCVVNVDDLVSLLVQLPDPPRLSSNLSSLLSCQAPPALLVNCVSLVVQLPFQDWHWYQDHVGIDIDGRNVSSVCSLPPQDGRNTGTDDHPDPVVCCVVVVDPDDDDPVVVVVVD

Organism: NCBI:txid1340429

InterPro domains:
  IPR005037 Pre-mRNA-splicing factor 38 [PF03371] (2-155)
  IPR005037 Pre-mRNA-splicing factor 38 [PTHR23142] (3-166)

Solvent-accessible surface area (backbone atoms only — not comparable to full-atom values): 9844 Å² total; per-residue (Å²): 138,73,67,56,55,68,70,58,50,52,38,31,66,69,30,67,63,35,63,74,66,56,58,90,58,49,69,75,60,40,50,68,54,36,63,71,51,80,46,46,34,18,44,26,73,92,61,43,56,32,70,48,41,43,52,48,54,48,47,70,71,64,64,64,59,68,67,60,41,50,52,31,44,67,39,80,85,38,62,54,31,16,51,50,24,47,52,50,39,58,67,72,52,53,50,65,57,34,50,70,67,42,56,70,41,57,76,36,79,52,77,37,39,33,42,44,62,93,44,78,48,81,50,32,42,20,58,54,45,49,44,67,76,72,44,63,58,56,55,88,30,62,50,66,88,64,72,57,67,72,58,36,39,75,67,72,69,38,75,81,84,83,52,75,72,59,64,66,70,81,114

pLDDT: mean 92.54, std 9.02, range [46.72, 98.62]

Secondary structure (DSSP, 8-state):
--SS-HHHHHHHHHSHHHHHHSTT--HHHHHHHHTT---EESEETTTEEPHHHHHHHHHHHH---HHHHHHHHH-SS-HHHHHHHHHHHHHHS-HHHHHHHHGGGGG---EEEEEETTEEEEEEHHHHHHHHHH-SEETTEEPPP---HHHHHHTTSSPPPPPHHHHTT--

Mean predicted aligned error: 4.27 Å